Protein AF-A0A540L932-F1 (afdb_monomer_lite)

Foldseek 3Di:
DDFPCPDPPDPDDDPDDDDDDDDPDDVVVVVLVVQLVVLQVVLVVLLCVLQVNPQVVPPPPPVVDDPVVSLVNSCVVVVVPPPVLVSVLNSQSNVLSCQSNDRDSVSHDGPVVSVVSNCVSVVVVPPDPPDDDDPDDDDDDDDDDDDDDDDDDDD

InterPro domains:
  IPR001245 Serine-threonine/tyrosine-protein kinase, catalytic domain [PF07714] (19-115)
  IPR011009 Protein kinase-like domain superfamily [SSF56112] (37-130)
  IPR052059 Cysteine-rich Ser/Thr receptor-like kinase [PTHR47973] (38-132)

Sequence (155 aa):
MEPCLHQLELNKDSFAAATSTWDAGDNISVTKEELCRDVYSFGEIMLEILSRGRLTNSGASMHSQSREVVLREIYNENEAGSNISLQEEIKLVVEVAMLCTRSRPSDRPSMESALKLLSESKIQMKNNPTFEAEGEGLPPHGTTRVEPPASPPCR

Radius of gyration: 30.85 Å; chains: 1; bounding box: 48×38×107 Å

Structure (mmCIF, N/CA/C/O backbone):
data_AF-A0A540L932-F1
#
_entry.id   AF-A0A540L932-F1
#
loop_
_atom_site.group_PDB
_atom_site.id
_atom_site.type_symbol
_atom_site.label_atom_id
_atom_site.label_alt_id
_atom_site.label_comp_id
_atom_site.label_asym_id
_atom_site.label_entity_id
_atom_site.label_seq_id
_atom_site.pdbx_PDB_ins_code
_atom_site.Cartn_x
_atom_site.Cartn_y
_atom_site.Cartn_z
_atom_site.occupancy
_atom_site.B_iso_or_equiv
_atom_site.auth_seq_id
_atom_site.auth_comp_id
_atom_site.auth_asym_id
_atom_site.auth_atom_id
_atom_site.pdbx_PDB_model_num
ATOM 1 N N . MET A 1 1 ? -11.606 -6.430 -20.644 1.00 36.19 1 MET A N 1
ATOM 2 C CA . MET A 1 1 ? -10.617 -5.453 -20.146 1.00 36.19 1 MET A CA 1
ATOM 3 C C . MET A 1 1 ? -9.507 -6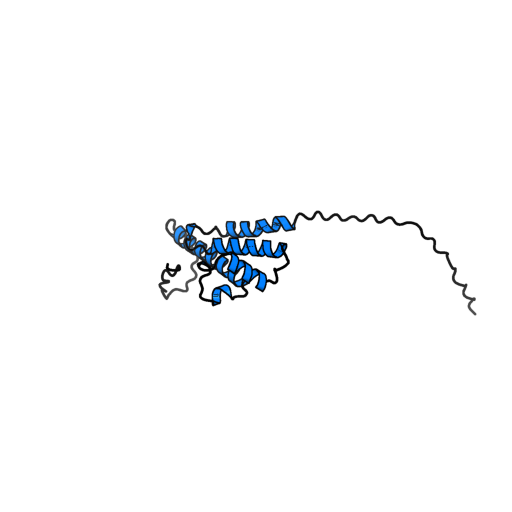.318 -19.587 1.00 36.19 1 MET A C 1
ATOM 5 O O . MET A 1 1 ? -9.673 -6.874 -18.513 1.00 36.19 1 MET A O 1
ATOM 9 N N . GLU A 1 2 ? -8.532 -6.626 -20.438 1.00 31.31 2 GLU A N 1
ATOM 10 C CA . GLU A 1 2 ? -7.542 -7.682 -20.199 1.00 31.31 2 GLU A CA 1
ATOM 11 C C . GLU A 1 2 ? -6.609 -7.272 -19.047 1.00 31.31 2 GLU A C 1
ATOM 13 O O . GLU A 1 2 ? -6.084 -6.153 -19.081 1.00 31.31 2 GLU A O 1
ATOM 18 N N . PRO A 1 3 ? -6.386 -8.126 -18.030 1.00 39.47 3 PRO A N 1
ATOM 19 C CA . PRO A 1 3 ? -5.250 -7.952 -17.132 1.00 39.47 3 PRO A CA 1
ATOM 20 C C . PRO A 1 3 ? -3.957 -8.054 -17.956 1.00 39.47 3 PRO A C 1
ATOM 22 O O . PRO A 1 3 ? -3.969 -8.609 -19.051 1.00 39.47 3 PRO A O 1
ATOM 25 N N . CYS A 1 4 ? -2.843 -7.502 -17.468 1.00 38.75 4 CYS A N 1
ATOM 26 C CA . CYS A 1 4 ? -1.537 -7.534 -18.139 1.00 38.75 4 CYS A CA 1
ATOM 27 C C . CYS A 1 4 ? -0.957 -8.963 -18.278 1.00 38.75 4 CYS A C 1
ATOM 29 O O . CYS A 1 4 ? 0.106 -9.256 -17.745 1.00 38.75 4 CYS A O 1
ATOM 31 N N . LEU A 1 5 ? -1.625 -9.851 -19.013 1.00 41.81 5 LEU A N 1
ATOM 32 C CA . LEU A 1 5 ? -1.071 -11.075 -19.569 1.00 41.81 5 LEU A CA 1
ATOM 33 C C . LEU A 1 5 ? -0.668 -10.784 -21.015 1.00 41.81 5 LEU A C 1
ATOM 35 O O . LEU A 1 5 ? -1.330 -11.197 -21.960 1.00 41.81 5 LEU A O 1
ATOM 39 N N . HIS A 1 6 ? 0.418 -10.033 -21.196 1.00 36.97 6 HIS A N 1
ATOM 40 C CA . HIS A 1 6 ? 1.178 -10.174 -22.436 1.00 36.97 6 HIS A CA 1
ATOM 41 C C . HIS A 1 6 ? 2.060 -11.414 -22.285 1.00 36.97 6 HIS A C 1
ATOM 43 O O . HIS A 1 6 ? 2.732 -11.587 -21.268 1.00 36.97 6 HIS A O 1
ATOM 49 N N . GLN A 1 7 ? 1.942 -12.312 -23.264 1.00 38.25 7 GLN A N 1
ATOM 50 C CA . GLN A 1 7 ? 2.560 -13.630 -23.321 1.00 38.25 7 GLN A CA 1
ATOM 51 C C . GLN A 1 7 ? 4.028 -13.600 -22.881 1.00 38.25 7 GLN A C 1
ATOM 53 O O . GLN A 1 7 ? 4.868 -12.967 -23.513 1.00 38.25 7 GLN A O 1
ATOM 58 N N . LEU A 1 8 ? 4.349 -14.365 -21.836 1.00 42.41 8 LEU A N 1
ATOM 59 C CA . LEU A 1 8 ? 5.684 -14.931 -21.707 1.00 42.41 8 LEU A CA 1
ATOM 60 C C . LEU A 1 8 ? 5.788 -16.028 -22.766 1.00 42.41 8 LEU A C 1
ATOM 62 O O . LEU A 1 8 ? 5.384 -17.170 -22.538 1.00 42.41 8 LEU A O 1
ATOM 66 N N . GLU A 1 9 ? 6.306 -15.686 -23.940 1.00 33.81 9 GLU A N 1
ATOM 67 C CA . GLU A 1 9 ? 6.932 -16.693 -24.785 1.00 33.81 9 GLU A CA 1
ATOM 68 C C . GLU A 1 9 ? 8.162 -17.198 -24.034 1.00 33.81 9 GLU A C 1
ATOM 70 O O . GLU A 1 9 ? 9.210 -16.561 -23.985 1.00 33.81 9 GLU A O 1
ATOM 75 N N . LEU A 1 10 ? 7.987 -18.342 -23.371 1.00 40.03 10 LEU A N 1
ATOM 76 C CA . LEU A 1 10 ? 9.076 -19.128 -22.816 1.00 40.03 10 LEU A CA 1
ATOM 77 C C . LEU A 1 10 ? 9.976 -19.568 -23.972 1.00 40.03 10 LEU A C 1
ATOM 79 O O . LEU A 1 10 ? 9.769 -20.629 -24.566 1.00 40.03 10 LEU A O 1
ATOM 83 N N . ASN A 1 11 ? 11.018 -18.793 -24.254 1.00 35.09 11 ASN A N 1
ATOM 84 C CA . ASN A 1 11 ? 12.231 -19.365 -24.804 1.00 35.09 11 ASN A CA 1
ATOM 85 C C . ASN A 1 11 ? 12.897 -20.184 -23.689 1.00 35.09 11 ASN A C 1
ATOM 87 O O . ASN A 1 11 ? 13.641 -19.703 -22.838 1.00 35.09 11 ASN A O 1
ATOM 91 N N . LYS A 1 12 ? 12.564 -21.478 -23.682 1.00 46.91 12 LYS A N 1
ATOM 92 C CA . LYS A 1 12 ? 13.445 -22.501 -23.123 1.00 46.91 12 LYS A CA 1
ATOM 93 C C . LYS A 1 12 ? 14.840 -22.289 -23.714 1.00 46.91 12 LYS A C 1
ATOM 95 O O . LYS A 1 12 ? 14.961 -22.079 -24.915 1.00 46.91 12 LYS A O 1
ATOM 100 N N . ASP A 1 13 ? 15.835 -22.399 -22.842 1.00 45.16 13 ASP A N 1
ATOM 101 C CA . ASP A 1 13 ? 17.275 -22.368 -23.112 1.00 45.16 13 ASP A CA 1
ATOM 102 C C . ASP A 1 13 ? 17.933 -20.984 -22.991 1.00 45.16 13 ASP A C 1
ATOM 104 O O . ASP A 1 13 ? 18.226 -20.311 -23.970 1.00 45.16 13 ASP A O 1
ATOM 108 N N . SER A 1 14 ? 18.266 -20.590 -21.757 1.00 37.94 14 SER A N 1
ATOM 109 C CA . SER A 1 14 ? 19.678 -20.517 -21.347 1.00 37.94 14 SER A CA 1
ATOM 110 C C . SER A 1 14 ? 19.787 -20.091 -19.881 1.00 37.94 14 SER A C 1
ATOM 112 O O . SER A 1 14 ? 19.603 -18.931 -19.521 1.00 37.94 14 SER A O 1
ATOM 114 N N . PHE A 1 15 ? 20.113 -21.049 -19.013 1.00 45.56 15 PHE A N 1
ATOM 115 C CA . PHE A 1 15 ? 20.681 -20.747 -17.705 1.00 45.56 15 PHE A CA 1
ATOM 116 C C . PHE A 1 15 ? 22.151 -20.386 -17.941 1.00 45.56 15 PHE A C 1
ATOM 118 O O . PHE A 1 15 ? 23.018 -21.256 -17.941 1.00 45.56 15 PHE A O 1
ATOM 125 N N . ALA A 1 16 ? 22.434 -19.116 -18.209 1.00 35.91 16 ALA A N 1
ATOM 126 C CA . ALA A 1 16 ? 23.801 -18.623 -18.275 1.00 35.91 16 ALA A CA 1
ATOM 127 C C . ALA A 1 16 ? 23.902 -17.337 -17.463 1.00 35.91 16 ALA A C 1
ATOM 129 O O . ALA A 1 16 ? 23.353 -16.299 -17.824 1.00 35.91 16 ALA A O 1
ATOM 130 N N . ALA A 1 17 ? 24.616 -17.437 -16.344 1.00 48.72 17 ALA A N 1
ATOM 131 C CA . ALA A 1 17 ? 25.137 -16.292 -15.625 1.00 48.72 17 ALA A CA 1
ATOM 132 C C . ALA A 1 17 ? 25.869 -15.377 -16.619 1.00 48.72 17 ALA A C 1
ATOM 134 O O . ALA A 1 17 ? 26.885 -15.771 -17.188 1.00 48.72 17 ALA A O 1
ATOM 135 N N . ALA A 1 18 ? 25.347 -14.173 -16.840 1.00 37.56 18 ALA A N 1
ATOM 136 C CA . ALA A 1 18 ? 25.978 -13.188 -17.704 1.00 37.56 18 ALA A CA 1
ATOM 137 C C . ALA A 1 18 ? 26.534 -12.045 -16.852 1.00 37.56 18 ALA A C 1
ATOM 139 O O . ALA A 1 18 ? 25.830 -11.126 -16.439 1.00 37.56 18 ALA A O 1
ATOM 140 N N . THR A 1 19 ? 27.834 -12.128 -16.585 1.00 42.84 19 THR A N 1
ATOM 141 C CA . THR A 1 19 ? 28.685 -10.984 -16.257 1.00 42.84 19 THR A CA 1
ATOM 142 C C . THR A 1 19 ? 29.027 -10.200 -17.531 1.00 42.84 19 THR A C 1
ATOM 144 O O . THR A 1 19 ? 29.409 -10.821 -18.519 1.00 42.84 19 THR A O 1
ATOM 147 N N . SER A 1 20 ? 29.005 -8.858 -17.442 1.00 52.50 20 SER A N 1
ATOM 148 C CA . SER A 1 20 ? 29.505 -7.829 -18.392 1.00 52.50 20 SER A CA 1
ATOM 149 C C . SER A 1 20 ? 28.873 -7.821 -19.795 1.00 52.50 20 SER A C 1
ATOM 151 O O . SER A 1 20 ? 28.829 -8.832 -20.476 1.00 52.50 20 SER A O 1
ATOM 153 N N . THR A 1 21 ? 28.419 -6.694 -20.347 1.00 43.09 21 THR A N 1
ATOM 154 C CA . THR A 1 21 ? 29.256 -5.640 -20.958 1.00 43.09 21 THR A CA 1
ATOM 155 C C . THR A 1 21 ? 28.312 -4.520 -21.429 1.00 43.09 21 THR A C 1
ATOM 157 O O . THR A 1 21 ? 27.148 -4.775 -21.720 1.00 43.09 21 THR A O 1
ATOM 160 N N . TRP A 1 22 ? 28.780 -3.275 -21.450 1.00 62.78 22 TRP A N 1
ATOM 161 C CA . TRP A 1 22 ? 27.970 -2.096 -21.747 1.00 62.78 22 TRP A CA 1
ATOM 162 C C . TRP A 1 22 ? 27.631 -2.056 -23.239 1.00 62.78 22 TRP A C 1
ATOM 164 O O . TRP A 1 22 ? 28.543 -1.943 -24.052 1.00 62.78 22 TRP A O 1
ATOM 174 N N . ASP A 1 23 ? 26.341 -2.088 -23.576 1.00 44.94 23 ASP A N 1
ATOM 175 C CA . ASP A 1 23 ? 25.846 -1.654 -24.881 1.00 44.94 23 ASP A CA 1
ATOM 176 C C . ASP A 1 23 ? 24.748 -0.606 -24.661 1.00 44.94 23 ASP A C 1
ATOM 178 O O . ASP A 1 23 ? 23.778 -0.813 -23.919 1.00 44.94 23 ASP A O 1
ATOM 182 N N . ALA A 1 24 ? 24.985 0.582 -25.210 1.00 54.53 24 ALA A N 1
ATOM 183 C CA . ALA A 1 24 ? 24.197 1.782 -24.987 1.00 54.53 24 ALA A CA 1
ATOM 184 C C . ALA A 1 24 ? 23.105 1.883 -26.057 1.00 54.53 24 ALA A C 1
ATOM 186 O O . ALA A 1 24 ? 23.392 2.195 -27.207 1.00 54.53 24 ALA A O 1
ATOM 187 N N . GLY A 1 25 ? 21.849 1.658 -25.669 1.00 55.06 25 GLY A N 1
ATOM 188 C CA . GLY A 1 25 ? 20.704 1.960 -26.533 1.00 55.06 25 GLY A CA 1
ATOM 189 C C . GLY A 1 25 ? 19.391 1.356 -26.059 1.00 55.06 25 GLY A C 1
ATOM 190 O O . GLY A 1 25 ? 18.460 2.094 -25.750 1.00 55.06 25 GLY A O 1
ATOM 191 N N . ASP A 1 26 ? 19.339 0.032 -25.901 1.00 54.66 26 ASP A N 1
ATOM 192 C CA . ASP A 1 26 ? 18.046 -0.675 -25.863 1.00 54.66 26 ASP A CA 1
ATOM 193 C C . ASP A 1 26 ? 17.675 -1.266 -24.490 1.00 54.66 26 ASP A C 1
ATOM 195 O O . ASP A 1 26 ? 16.513 -1.573 -24.214 1.00 54.66 26 ASP A O 1
ATOM 199 N N . ASN A 1 27 ? 18.632 -1.311 -23.560 1.00 56.06 27 ASN A N 1
ATOM 200 C CA . ASN A 1 27 ? 18.477 -1.974 -22.258 1.00 56.06 27 ASN A CA 1
ATOM 201 C C . ASN A 1 27 ? 17.695 -1.149 -21.215 1.00 56.06 27 ASN A C 1
ATOM 203 O O . ASN A 1 27 ? 17.279 -1.673 -20.181 1.00 56.06 27 ASN A O 1
ATOM 207 N N . ILE A 1 28 ? 17.470 0.146 -21.467 1.00 60.56 28 ILE A N 1
ATOM 208 C CA . ILE A 1 28 ? 16.738 1.031 -20.540 1.00 60.56 28 ILE A CA 1
ATOM 209 C C . ILE A 1 28 ? 15.232 0.721 -20.569 1.00 60.56 28 ILE A C 1
ATOM 211 O O . ILE A 1 28 ? 14.545 0.874 -19.562 1.00 60.56 28 ILE A O 1
ATOM 215 N N . SER A 1 29 ? 14.706 0.273 -21.714 1.00 66.19 29 SER A N 1
ATOM 216 C CA . SER A 1 29 ? 13.279 -0.038 -21.863 1.00 66.19 29 SER A CA 1
ATOM 217 C C . SER A 1 29 ? 12.894 -1.333 -21.141 1.00 66.19 29 SER A C 1
ATOM 219 O O . SER A 1 29 ? 11.942 -1.332 -20.360 1.00 66.19 29 SER A O 1
ATOM 221 N N . VAL A 1 30 ? 13.696 -2.388 -21.324 1.00 69.38 30 VAL A N 1
ATOM 222 C CA . VAL A 1 30 ? 13.508 -3.711 -20.710 1.00 69.38 30 VAL A CA 1
ATOM 223 C C . VAL A 1 30 ? 13.605 -3.620 -19.186 1.00 69.38 30 VAL A C 1
ATOM 225 O O . VAL A 1 30 ? 12.708 -4.067 -18.476 1.00 69.38 30 VAL A O 1
ATOM 228 N N . THR A 1 31 ? 14.631 -2.935 -18.674 1.00 81.50 31 THR A N 1
ATOM 229 C CA . THR A 1 31 ? 14.802 -2.730 -17.224 1.00 81.50 31 THR A CA 1
ATOM 230 C C . THR A 1 31 ? 13.675 -1.892 -16.618 1.00 81.50 31 THR A C 1
ATOM 232 O O . THR A 1 31 ? 13.211 -2.173 -15.516 1.00 81.50 31 THR A O 1
ATOM 235 N N . LYS A 1 32 ? 13.163 -0.886 -17.337 1.00 82.81 32 LYS A N 1
ATOM 236 C CA . LYS A 1 32 ? 12.024 -0.080 -16.873 1.00 82.81 32 LYS A CA 1
ATOM 237 C C . LYS A 1 32 ? 10.729 -0.891 -16.786 1.00 82.81 32 LYS A C 1
ATOM 239 O O . LYS A 1 32 ? 9.925 -0.650 -15.883 1.00 82.81 32 LYS A O 1
ATOM 244 N N . GLU A 1 33 ? 10.511 -1.825 -17.706 1.00 87.06 33 GLU A N 1
ATOM 245 C CA . GLU A 1 33 ? 9.349 -2.713 -17.676 1.00 87.06 33 GLU A CA 1
ATOM 246 C C . GLU A 1 33 ? 9.414 -3.695 -16.499 1.00 87.06 33 GLU A C 1
ATOM 248 O O . GLU A 1 33 ? 8.418 -3.873 -15.797 1.00 87.06 33 GLU A O 1
ATOM 253 N N . GLU A 1 34 ? 10.586 -4.274 -16.229 1.00 89.50 34 GLU A N 1
ATOM 254 C CA . GLU A 1 34 ? 10.823 -5.118 -15.049 1.00 89.50 34 GLU A CA 1
ATOM 255 C C . GLU A 1 34 ? 10.571 -4.357 -13.747 1.00 89.50 34 GLU A C 1
ATOM 257 O O . GLU A 1 34 ? 9.733 -4.781 -12.955 1.00 89.50 34 GLU A O 1
ATOM 262 N N . LEU A 1 35 ? 11.156 -3.166 -13.582 1.00 91.00 35 LEU A N 1
ATOM 263 C CA . LEU A 1 35 ? 10.926 -2.330 -12.397 1.00 91.00 35 LEU A CA 1
ATOM 264 C C . LEU A 1 35 ? 9.441 -1.989 -12.200 1.00 91.00 35 LEU A C 1
ATOM 266 O O . LEU A 1 35 ? 8.946 -1.912 -11.077 1.00 91.00 35 LEU A O 1
ATOM 270 N N . CYS A 1 36 ? 8.703 -1.782 -13.291 1.00 92.75 36 CYS A N 1
ATOM 271 C CA . CYS A 1 36 ? 7.275 -1.507 -13.218 1.00 92.75 36 CYS A CA 1
ATOM 272 C C . CYS A 1 36 ? 6.452 -2.744 -12.820 1.00 92.75 36 CYS A C 1
ATOM 274 O O . CYS A 1 36 ? 5.433 -2.612 -12.129 1.00 92.75 36 CYS A O 1
ATOM 276 N N . ARG A 1 37 ? 6.877 -3.940 -13.248 1.00 93.19 37 ARG A N 1
ATOM 277 C CA . ARG A 1 37 ? 6.308 -5.215 -12.792 1.00 93.19 37 ARG A CA 1
ATOM 278 C C . ARG A 1 37 ? 6.623 -5.462 -11.319 1.00 93.19 37 ARG A C 1
ATOM 280 O O . ARG A 1 37 ? 5.717 -5.855 -10.592 1.00 93.19 37 ARG A O 1
ATOM 287 N N . ASP A 1 38 ? 7.827 -5.141 -10.860 1.00 95.38 38 ASP A N 1
ATOM 288 C CA . ASP A 1 38 ? 8.203 -5.259 -9.447 1.00 95.38 38 ASP A CA 1
ATOM 289 C C . ASP A 1 38 ? 7.336 -4.374 -8.549 1.00 95.38 38 ASP A C 1
ATOM 291 O O . ASP A 1 38 ? 6.866 -4.824 -7.506 1.00 95.38 38 ASP A O 1
ATOM 295 N N . VAL A 1 39 ? 7.044 -3.138 -8.974 1.00 96.94 39 VAL A N 1
ATOM 296 C CA . VAL A 1 39 ? 6.113 -2.252 -8.251 1.00 96.94 39 VAL A CA 1
ATOM 297 C C . VAL A 1 3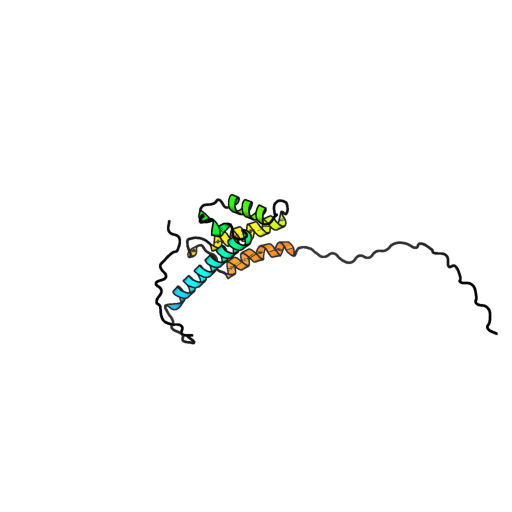9 ? 4.709 -2.855 -8.183 1.00 96.94 39 VAL A C 1
ATOM 299 O O . VAL A 1 39 ? 4.081 -2.820 -7.127 1.00 96.94 39 VAL A O 1
ATOM 302 N N . TYR A 1 40 ? 4.212 -3.435 -9.277 1.00 95.25 40 TYR A N 1
ATOM 303 C CA . TYR A 1 40 ? 2.903 -4.092 -9.275 1.00 95.25 40 TYR A CA 1
ATOM 304 C C . TYR A 1 40 ? 2.867 -5.269 -8.296 1.00 95.25 40 TYR A C 1
ATOM 306 O O . TYR A 1 40 ? 1.998 -5.320 -7.427 1.00 95.25 40 TYR A O 1
ATOM 314 N N . SER A 1 41 ? 3.850 -6.167 -8.393 1.00 95.12 41 SER A N 1
ATOM 315 C CA . SER A 1 41 ? 3.978 -7.333 -7.516 1.00 95.12 41 SER A CA 1
ATOM 316 C C . SER A 1 41 ? 4.112 -6.927 -6.050 1.00 95.12 41 SER A C 1
ATOM 318 O O . SER A 1 41 ? 3.516 -7.550 -5.178 1.00 95.12 41 SER A O 1
ATOM 320 N N . PHE A 1 42 ? 4.837 -5.845 -5.766 1.00 96.81 42 PHE A N 1
ATOM 321 C CA . PHE A 1 42 ? 4.919 -5.275 -4.426 1.00 96.81 42 PHE A CA 1
ATOM 322 C C . PHE A 1 42 ? 3.538 -4.869 -3.890 1.00 96.81 42 PHE A C 1
ATOM 324 O O . PHE A 1 42 ? 3.183 -5.240 -2.773 1.00 96.81 42 PHE A O 1
ATOM 331 N N . GLY A 1 43 ? 2.731 -4.173 -4.696 1.00 95.00 43 GLY A N 1
ATOM 332 C CA . GLY A 1 43 ? 1.370 -3.789 -4.319 1.00 95.00 43 GLY A CA 1
ATOM 333 C C . GLY A 1 43 ? 0.440 -4.983 -4.072 1.00 95.00 43 GLY A C 1
ATOM 334 O O . GLY A 1 43 ? -0.300 -4.981 -3.089 1.00 95.00 43 GLY A O 1
ATOM 335 N N . GLU A 1 44 ? 0.508 -6.020 -4.910 1.00 91.19 44 GLU A N 1
ATOM 336 C CA . GLU A 1 44 ? -0.254 -7.266 -4.714 1.00 91.19 44 GLU A CA 1
ATOM 337 C C . GLU A 1 44 ? 0.120 -7.939 -3.387 1.00 91.19 44 GLU A C 1
ATOM 339 O O . GLU A 1 44 ? -0.757 -8.305 -2.609 1.00 91.19 44 GLU A O 1
ATOM 344 N N . ILE A 1 45 ? 1.420 -8.036 -3.083 1.00 93.38 45 ILE A N 1
ATOM 345 C CA . ILE A 1 45 ? 1.906 -8.631 -1.832 1.00 93.38 45 ILE A CA 1
ATOM 346 C C . ILE A 1 45 ? 1.460 -7.819 -0.609 1.00 93.38 45 ILE A C 1
ATOM 348 O O . ILE A 1 45 ? 1.108 -8.401 0.415 1.00 93.38 45 ILE A O 1
ATOM 352 N N . MET A 1 46 ? 1.412 -6.486 -0.690 1.00 94.00 46 MET A N 1
ATOM 353 C CA . MET A 1 46 ? 0.868 -5.666 0.400 1.00 94.00 46 MET A CA 1
ATOM 354 C C . MET A 1 46 ? -0.606 -5.990 0.676 1.00 94.00 46 MET A C 1
ATOM 356 O O . MET A 1 46 ? -0.991 -6.147 1.835 1.00 94.00 46 MET A O 1
ATOM 360 N N . LEU A 1 47 ? -1.427 -6.105 -0.373 1.00 91.19 47 LEU A N 1
ATOM 361 C CA . LEU A 1 47 ? -2.845 -6.460 -0.240 1.00 91.19 47 LEU A CA 1
ATOM 362 C C . LEU A 1 47 ? -3.010 -7.889 0.285 1.00 91.19 47 LEU A C 1
ATOM 364 O O . LEU A 1 47 ? -3.824 -8.120 1.176 1.00 91.19 47 LEU A O 1
ATOM 368 N N . GLU A 1 48 ? -2.198 -8.825 -0.201 1.00 89.81 48 GLU A N 1
ATOM 369 C CA . GLU A 1 48 ? -2.155 -10.209 0.269 1.00 89.81 48 GLU A CA 1
ATOM 370 C C . GLU A 1 48 ? -1.909 -10.275 1.782 1.00 89.81 48 GLU A C 1
ATOM 372 O O . GLU A 1 48 ? -2.706 -10.870 2.512 1.00 89.81 48 GLU A O 1
ATOM 377 N N . ILE A 1 49 ? -0.869 -9.586 2.266 1.00 92.44 49 ILE A N 1
ATOM 378 C CA . ILE A 1 49 ? -0.505 -9.531 3.689 1.00 92.44 49 ILE A CA 1
ATOM 379 C C . ILE A 1 49 ? -1.647 -8.942 4.522 1.00 92.44 49 ILE A C 1
ATOM 381 O O . ILE A 1 49 ? -2.055 -9.541 5.517 1.00 92.44 49 ILE A O 1
ATOM 385 N N . LEU A 1 50 ? -2.193 -7.796 4.107 1.00 91.88 50 LEU A N 1
ATOM 386 C CA . LEU A 1 50 ? -3.283 -7.130 4.825 1.00 91.88 50 LEU A CA 1
ATOM 387 C C . LEU A 1 50 ? -4.567 -7.969 4.870 1.00 91.88 50 LEU A C 1
ATOM 389 O O . LEU A 1 50 ? -5.335 -7.875 5.826 1.00 91.88 50 LEU A O 1
ATOM 393 N N . SER A 1 51 ? -4.787 -8.787 3.843 1.00 87.25 51 SER A N 1
ATOM 394 C CA . SER A 1 51 ? -5.968 -9.635 3.685 1.00 87.25 51 SER A CA 1
ATOM 395 C C . SER A 1 51 ? -5.867 -11.019 4.310 1.00 87.25 51 SER A C 1
ATOM 397 O O . SER A 1 51 ? -6.832 -11.780 4.233 1.00 87.25 51 SER A O 1
ATOM 399 N N . ARG A 1 52 ? -4.692 -11.391 4.839 1.00 85.38 52 ARG A N 1
ATOM 400 C CA . ARG A 1 52 ? -4.373 -12.774 5.239 1.00 85.38 52 ARG A CA 1
ATOM 401 C C . ARG A 1 52 ? -4.626 -13.796 4.116 1.00 85.38 52 ARG A C 1
ATOM 403 O O . ARG A 1 52 ? -5.068 -14.914 4.368 1.00 85.38 52 ARG A O 1
ATOM 410 N N . GLY A 1 53 ? -4.378 -13.391 2.875 1.00 72.25 53 GLY A N 1
ATOM 411 C CA . GLY A 1 53 ? -4.515 -14.212 1.672 1.00 72.25 53 GLY A CA 1
ATOM 412 C C . GLY A 1 53 ? -5.915 -14.409 1.103 1.00 72.25 53 GLY A C 1
ATOM 413 O O . GLY A 1 53 ? -6.120 -15.201 0.182 1.00 72.25 53 GLY A O 1
ATOM 414 N N . ARG A 1 54 ? -6.912 -13.680 1.609 1.00 69.56 54 ARG A N 1
ATOM 415 C CA . ARG A 1 54 ? -8.290 -13.772 1.100 1.00 69.56 54 ARG A CA 1
ATOM 416 C C . ARG A 1 54 ? -8.500 -12.973 -0.184 1.00 69.56 54 ARG A C 1
ATOM 418 O O . ARG A 1 54 ? -9.339 -13.346 -1.007 1.00 69.56 54 ARG A O 1
ATOM 425 N N . LEU A 1 55 ? -7.737 -11.895 -0.365 1.00 63.94 55 LEU A N 1
ATOM 426 C CA . LEU A 1 55 ? -7.967 -10.937 -1.445 1.00 63.94 55 LEU A CA 1
ATOM 427 C C . LEU A 1 55 ? -7.446 -11.434 -2.804 1.00 63.94 55 LEU A C 1
ATOM 429 O O . LEU A 1 55 ? -8.080 -11.152 -3.817 1.00 63.94 55 LEU A O 1
ATOM 433 N N . THR A 1 56 ? -6.406 -12.271 -2.841 1.00 57.66 56 THR A N 1
ATOM 434 C CA . THR A 1 56 ? -5.916 -12.904 -4.085 1.00 57.66 56 THR A CA 1
ATOM 435 C C . THR A 1 56 ? -6.645 -14.209 -4.429 1.00 57.66 56 THR A C 1
ATOM 437 O O . THR A 1 56 ? -6.820 -14.537 -5.603 1.00 57.66 56 THR A O 1
ATOM 440 N N . ASN A 1 57 ? -7.140 -14.943 -3.425 1.00 53.91 57 ASN A N 1
ATOM 441 C CA . ASN A 1 57 ? -7.759 -16.260 -3.614 1.00 53.91 57 ASN A CA 1
ATOM 442 C C . ASN A 1 57 ? -9.209 -16.199 -4.138 1.00 53.91 57 ASN A C 1
ATOM 444 O O . ASN A 1 57 ? -9.771 -17.211 -4.556 1.00 53.91 57 ASN A O 1
ATOM 448 N N . SER A 1 58 ? -9.848 -15.028 -4.106 1.00 52.03 58 SER A N 1
ATOM 449 C CA . SER A 1 58 ? -11.262 -14.888 -4.475 1.00 52.03 58 SER A CA 1
ATOM 450 C C . SER A 1 58 ? -11.522 -14.894 -5.988 1.00 52.03 58 SER A C 1
ATOM 452 O O . SER A 1 58 ? -12.680 -14.959 -6.400 1.00 52.03 58 SER A O 1
ATOM 454 N N . GLY A 1 59 ? -10.487 -14.796 -6.835 1.00 49.62 59 GLY A N 1
ATOM 455 C CA . GLY A 1 59 ? -10.634 -14.634 -8.291 1.00 49.62 59 GLY A CA 1
ATOM 456 C C . GLY A 1 59 ? -11.353 -13.339 -8.711 1.00 49.62 59 GLY A C 1
ATOM 457 O O . GLY A 1 59 ? -11.416 -13.015 -9.898 1.00 49.62 59 GLY A O 1
ATOM 458 N N . ALA A 1 60 ? -11.874 -12.575 -7.749 1.00 50.28 60 ALA A N 1
ATOM 459 C CA . ALA A 1 60 ? -12.424 -11.254 -7.935 1.00 50.28 60 ALA A CA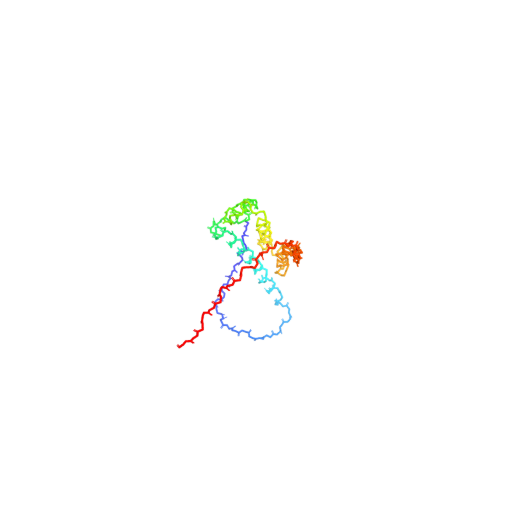 1
ATOM 460 C C . ALA A 1 60 ? -11.249 -10.284 -7.968 1.00 50.28 60 ALA A C 1
ATOM 462 O O . ALA A 1 60 ? -10.577 -10.057 -6.966 1.00 50.28 60 ALA A O 1
ATOM 463 N N . SER A 1 61 ? -10.979 -9.722 -9.145 1.00 53.72 61 SER A N 1
ATOM 464 C CA . SER A 1 61 ? -9.991 -8.659 -9.268 1.00 53.72 61 SER A CA 1
ATOM 465 C C . SER A 1 61 ? -10.328 -7.561 -8.261 1.00 53.72 61 SER A C 1
ATOM 467 O O . SER A 1 61 ? -11.447 -7.033 -8.273 1.00 53.72 61 SER A O 1
ATOM 469 N N . MET A 1 62 ? -9.355 -7.201 -7.422 1.00 54.06 62 MET A N 1
ATOM 470 C CA . MET A 1 62 ? -9.425 -6.075 -6.488 1.00 54.06 62 MET A CA 1
ATOM 471 C C . MET A 1 62 ? -9.931 -4.788 -7.147 1.00 54.06 62 MET A C 1
ATOM 473 O O . MET A 1 62 ? -10.560 -3.957 -6.500 1.00 54.06 62 MET A O 1
ATOM 477 N N . HIS A 1 63 ? -9.725 -4.651 -8.459 1.00 54.81 63 HIS A N 1
ATOM 478 C CA . HIS A 1 63 ? -10.228 -3.537 -9.252 1.00 54.81 63 HIS A CA 1
ATOM 479 C C . HIS A 1 63 ? -11.758 -3.452 -9.350 1.00 54.81 63 HIS A C 1
ATOM 481 O O . HIS A 1 63 ? -12.272 -2.400 -9.720 1.00 54.81 63 HIS A O 1
ATOM 487 N N . SER A 1 64 ? -12.490 -4.528 -9.054 1.00 62.44 64 SER A N 1
ATOM 488 C CA . SER A 1 64 ? -13.956 -4.562 -9.135 1.00 62.44 64 SER A CA 1
ATOM 489 C C . SER A 1 64 ? -14.655 -4.197 -7.823 1.00 62.44 64 SER A C 1
ATOM 491 O O . SER A 1 64 ? -15.813 -3.780 -7.844 1.00 62.44 64 SER A O 1
ATOM 493 N N . GLN A 1 65 ? -13.966 -4.330 -6.686 1.00 70.69 65 GLN A N 1
ATOM 494 C CA . GLN A 1 65 ? -14.515 -3.988 -5.379 1.00 70.69 65 GLN A CA 1
ATOM 495 C C . GLN A 1 65 ? -14.257 -2.515 -5.062 1.00 70.69 65 GLN A C 1
ATOM 497 O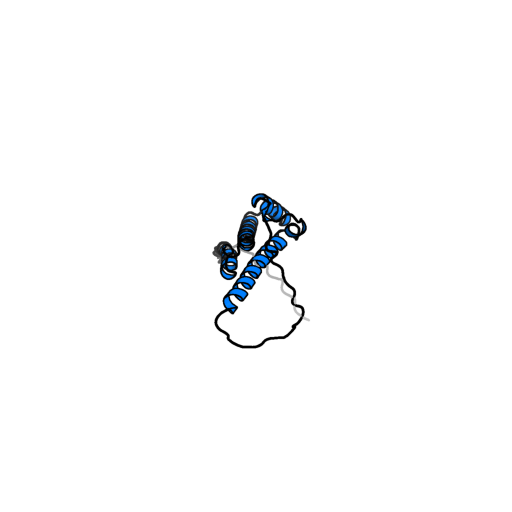 O . GLN A 1 65 ? -13.207 -1.958 -5.381 1.00 70.69 65 GLN A O 1
ATOM 502 N N . SER A 1 66 ? -15.221 -1.858 -4.413 1.00 81.69 66 SER A N 1
ATOM 503 C CA . SER A 1 66 ? -14.996 -0.488 -3.965 1.00 81.69 66 SER A CA 1
ATOM 504 C C . SER A 1 66 ? -13.950 -0.482 -2.852 1.00 81.69 66 SER A C 1
ATOM 506 O O . SER A 1 66 ? -13.970 -1.322 -1.954 1.00 81.69 66 SER A O 1
ATOM 508 N N . ARG A 1 67 ? -13.063 0.515 -2.879 1.00 84.56 67 ARG A N 1
ATOM 509 C CA . ARG A 1 67 ? -12.040 0.757 -1.850 1.00 84.56 67 ARG A CA 1
ATOM 510 C C . ARG A 1 67 ? -12.570 0.609 -0.418 1.00 84.56 67 ARG A C 1
ATOM 512 O O . ARG A 1 67 ? -11.873 0.113 0.457 1.00 84.56 67 ARG A O 1
ATOM 519 N N . GLU A 1 68 ? -13.791 1.074 -0.175 1.00 86.12 68 GLU A N 1
ATOM 520 C CA . GLU A 1 68 ? -14.419 1.033 1.144 1.00 86.12 68 GLU A CA 1
ATOM 521 C C . GLU A 1 68 ? -14.734 -0.396 1.608 1.00 86.12 68 GLU A C 1
ATOM 523 O O . GLU A 1 68 ? -14.555 -0.710 2.783 1.00 86.12 68 GLU A O 1
ATOM 528 N N . VAL A 1 69 ? -15.158 -1.271 0.692 1.00 86.50 69 VAL A N 1
ATOM 529 C CA . VAL A 1 69 ? -15.405 -2.688 0.993 1.00 86.50 69 VAL A CA 1
ATOM 530 C C . VAL A 1 69 ? -14.097 -3.379 1.366 1.00 86.50 69 VAL A C 1
ATOM 532 O O . VAL A 1 69 ? -14.041 -4.046 2.396 1.00 86.50 69 VAL A O 1
ATOM 535 N N . VAL A 1 70 ? -13.038 -3.133 0.591 1.00 86.94 70 VAL A N 1
ATOM 536 C CA . VAL A 1 70 ? -11.696 -3.683 0.839 1.00 86.94 70 VAL A CA 1
ATOM 537 C C . VAL A 1 70 ? -11.173 -3.260 2.211 1.00 86.94 70 VAL A C 1
ATOM 539 O O . VAL A 1 70 ? -10.748 -4.095 3.004 1.00 86.94 70 VAL A O 1
ATOM 542 N N . LEU A 1 71 ? -11.263 -1.966 2.532 1.00 90.88 71 LEU A N 1
ATOM 543 C CA . LEU A 1 71 ? -10.839 -1.447 3.833 1.00 90.88 71 LEU A CA 1
ATOM 544 C C . LEU A 1 71 ? -11.631 -2.055 4.985 1.00 90.88 71 LEU A C 1
ATOM 546 O O . LEU A 1 71 ? -11.046 -2.396 6.005 1.00 90.88 71 LEU A O 1
ATOM 550 N N . ARG A 1 72 ? -12.948 -2.206 4.831 1.00 90.50 72 ARG A N 1
ATOM 551 C CA . ARG A 1 72 ? -13.800 -2.797 5.866 1.00 90.50 72 ARG A CA 1
ATOM 552 C C . ARG A 1 72 ? -13.407 -4.243 6.161 1.00 90.50 72 ARG A C 1
ATOM 554 O O . ARG A 1 72 ? -13.339 -4.616 7.328 1.00 90.50 72 ARG A O 1
ATOM 561 N N . GLU A 1 73 ? -13.153 -5.041 5.127 1.00 89.19 73 GLU A N 1
ATOM 562 C CA . GLU A 1 73 ? -12.702 -6.426 5.287 1.00 89.19 73 GLU A CA 1
ATOM 563 C C . GLU A 1 73 ? -11.336 -6.479 5.977 1.00 89.19 73 GLU A C 1
ATOM 565 O O . GLU A 1 73 ? -11.194 -7.148 6.997 1.00 89.19 73 GLU A O 1
ATOM 570 N N . ILE A 1 74 ? -10.373 -5.681 5.509 1.00 91.81 74 ILE A N 1
ATOM 571 C CA . ILE A 1 74 ? -9.033 -5.614 6.103 1.00 91.81 74 ILE A CA 1
ATOM 572 C C . ILE A 1 74 ? -9.089 -5.141 7.563 1.00 91.81 74 ILE A C 1
ATOM 574 O O . ILE A 1 74 ? -8.395 -5.699 8.411 1.00 91.81 74 ILE A O 1
ATOM 578 N N . TYR A 1 75 ? -9.917 -4.150 7.902 1.00 93.12 75 TYR A N 1
ATOM 579 C CA . TYR A 1 75 ? -10.070 -3.705 9.290 1.00 93.12 75 TYR A CA 1
ATOM 580 C C . TYR A 1 75 ? -10.624 -4.801 10.195 1.00 93.12 75 TYR A C 1
ATOM 582 O O . TYR A 1 75 ? -10.161 -4.936 11.326 1.00 93.12 75 TYR A O 1
ATOM 590 N N . ASN A 1 76 ? -11.587 -5.585 9.712 1.00 89.88 76 ASN A N 1
ATOM 591 C CA . ASN A 1 76 ? -12.132 -6.701 10.476 1.00 89.88 76 ASN A CA 1
ATOM 592 C C . ASN A 1 76 ? -11.082 -7.799 10.675 1.00 89.88 76 ASN A C 1
ATOM 594 O O . ASN A 1 76 ? -10.912 -8.279 11.792 1.00 89.88 76 ASN A O 1
ATOM 598 N N . GLU A 1 77 ? -10.343 -8.152 9.620 1.00 89.88 77 GLU A N 1
ATOM 599 C CA . GLU A 1 77 ? -9.288 -9.170 9.681 1.00 89.88 77 GLU A CA 1
ATOM 600 C C . GLU A 1 77 ? -8.150 -8.773 10.627 1.00 89.88 77 GLU A C 1
ATOM 602 O O . GLU A 1 77 ? -7.614 -9.615 11.341 1.00 89.88 77 GLU A O 1
ATOM 607 N N . ASN A 1 78 ? -7.797 -7.489 10.681 1.00 89.44 78 ASN A N 1
ATOM 608 C CA . ASN A 1 78 ? -6.720 -6.981 11.534 1.00 89.44 78 ASN A CA 1
ATOM 609 C C . ASN A 1 78 ? -7.206 -6.498 12.912 1.00 89.44 78 ASN A C 1
ATOM 611 O O . ASN A 1 78 ? -6.449 -5.837 13.618 1.00 89.44 78 ASN A O 1
ATOM 615 N N . GLU A 1 79 ? -8.459 -6.789 13.287 1.00 90.62 79 GLU A N 1
ATOM 616 C CA . GLU A 1 79 ? -9.069 -6.376 14.565 1.00 90.62 79 GLU A CA 1
ATOM 617 C C . GLU A 1 79 ? -8.959 -4.856 14.823 1.00 90.62 79 GLU A C 1
ATOM 619 O O . GLU A 1 79 ? -8.923 -4.370 15.954 1.00 90.62 79 GLU A O 1
ATOM 624 N N . ALA A 1 80 ? -8.950 -4.074 13.742 1.00 89.44 80 ALA A N 1
ATOM 625 C CA . ALA A 1 80 ? -8.730 -2.633 13.747 1.00 89.44 80 ALA A CA 1
ATOM 626 C C . ALA A 1 80 ? -9.967 -1.825 14.156 1.00 89.44 80 ALA A C 1
ATOM 628 O O . ALA A 1 80 ? -9.887 -0.603 14.253 1.00 89.44 80 ALA A O 1
ATOM 629 N N . GLY A 1 81 ? -11.122 -2.467 14.367 1.00 82.88 81 GLY A N 1
ATOM 630 C CA . GLY A 1 81 ? -12.439 -1.818 14.443 1.00 82.88 81 GLY A CA 1
ATOM 631 C C . GLY A 1 81 ? -12.534 -0.618 15.395 1.00 82.88 81 GLY A C 1
ATOM 632 O O . GLY A 1 81 ? -13.223 0.348 15.076 1.00 82.88 81 GLY A O 1
ATOM 633 N N . SER A 1 82 ? -11.788 -0.634 16.503 1.00 88.50 82 SER A N 1
ATOM 634 C CA . SER A 1 82 ? -11.755 0.462 17.487 1.00 88.50 82 SER A CA 1
ATOM 635 C C . SER A 1 82 ? -10.417 1.209 17.556 1.00 88.50 82 SER A C 1
ATOM 637 O O . SER A 1 82 ? -10.319 2.214 18.258 1.00 88.50 82 SER A O 1
ATOM 639 N N . ASN A 1 83 ? -9.374 0.740 16.864 1.00 91.94 83 ASN A N 1
ATOM 640 C CA . ASN A 1 83 ? -8.038 1.333 16.923 1.00 91.94 83 ASN A CA 1
ATOM 641 C C . ASN A 1 83 ? -7.828 2.294 15.746 1.00 91.94 83 ASN A C 1
ATOM 643 O O . ASN A 1 83 ? -7.420 1.887 14.662 1.00 91.94 83 ASN A O 1
ATOM 647 N N . ILE A 1 84 ? -8.098 3.580 15.980 1.00 90.62 84 ILE A N 1
ATOM 648 C CA . ILE A 1 84 ? -8.027 4.635 14.955 1.00 90.62 84 ILE A CA 1
ATOM 649 C C . ILE A 1 84 ? -6.615 4.753 14.367 1.00 90.62 84 ILE A C 1
ATOM 651 O O . ILE A 1 84 ? -6.473 4.814 13.151 1.00 90.62 84 ILE A O 1
ATOM 655 N N . SER A 1 85 ? -5.577 4.703 15.209 1.00 90.19 85 SER A N 1
ATOM 656 C CA . SER A 1 85 ? -4.177 4.766 14.763 1.00 90.19 85 SER A CA 1
ATOM 657 C C . SER A 1 85 ? -3.852 3.631 13.790 1.00 90.19 85 SER A C 1
ATOM 659 O O . SER A 1 85 ? -3.272 3.852 12.732 1.00 90.19 85 SER A O 1
ATOM 661 N N . LEU A 1 86 ? -4.267 2.409 14.124 1.00 91.00 86 LEU A N 1
ATOM 662 C CA . LEU A 1 86 ? -4.039 1.239 13.280 1.00 91.00 86 LEU A CA 1
ATOM 663 C C . LEU A 1 86 ? -4.896 1.283 12.003 1.00 91.00 86 LEU A C 1
ATOM 665 O O .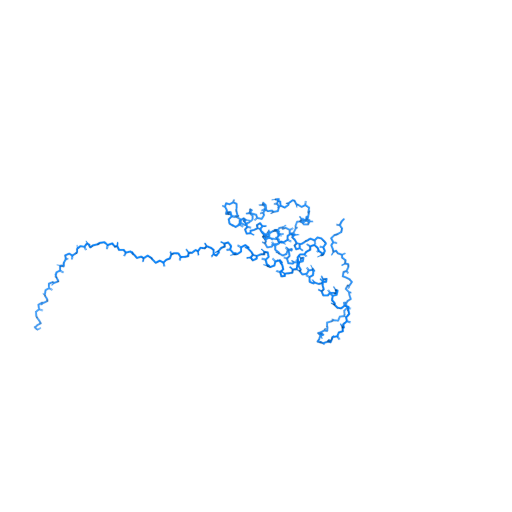 LEU A 1 86 ? -4.435 0.870 10.942 1.00 91.00 86 LEU A O 1
ATOM 669 N N . GLN A 1 87 ? -6.114 1.836 12.063 1.00 92.06 87 GLN A N 1
ATOM 670 C CA . GLN A 1 87 ? -6.921 2.081 10.863 1.00 92.06 87 GLN A CA 1
ATOM 671 C C . GLN A 1 87 ? -6.248 3.074 9.915 1.00 92.06 87 GLN A C 1
ATOM 673 O O . GLN A 1 87 ? -6.263 2.849 8.709 1.00 92.06 87 GLN A O 1
ATOM 678 N N . GLU A 1 88 ? -5.654 4.151 10.427 1.00 92.38 88 GLU A N 1
ATOM 679 C CA . GLU A 1 88 ? -4.933 5.136 9.615 1.00 92.38 88 GLU A CA 1
ATOM 680 C C . GLU A 1 88 ? -3.705 4.522 8.934 1.00 92.38 88 GLU A C 1
ATOM 682 O O . GLU A 1 88 ? -3.506 4.731 7.733 1.00 92.38 88 GLU A O 1
ATOM 687 N N . GLU A 1 89 ? -2.935 3.703 9.657 1.00 93.31 89 GLU A N 1
ATOM 688 C CA . GLU A 1 89 ? -1.807 2.958 9.091 1.00 93.31 89 GLU A CA 1
ATOM 689 C C . GLU A 1 89 ? -2.263 1.995 7.990 1.00 93.31 89 GLU A C 1
ATOM 691 O O . GLU A 1 89 ? -1.757 2.055 6.868 1.00 93.31 89 GLU A O 1
ATOM 696 N N . ILE A 1 90 ? -3.269 1.159 8.264 1.00 93.62 90 ILE A N 1
ATOM 697 C CA . ILE A 1 90 ? -3.830 0.236 7.269 1.00 93.62 90 ILE A CA 1
ATOM 698 C C . ILE A 1 90 ? -4.347 1.004 6.053 1.00 93.62 90 ILE A C 1
ATOM 700 O O . ILE A 1 90 ? -4.074 0.624 4.914 1.00 93.62 90 ILE A O 1
ATOM 704 N N . LYS A 1 91 ? -5.084 2.096 6.272 1.00 93.44 91 LYS A N 1
ATOM 705 C CA . LYS A 1 91 ? -5.664 2.907 5.201 1.00 93.44 91 LYS A CA 1
ATOM 706 C C . LYS A 1 91 ? -4.592 3.428 4.255 1.00 93.44 91 LYS A C 1
ATOM 708 O O . LYS A 1 91 ? -4.786 3.358 3.040 1.00 93.44 91 LYS A O 1
ATOM 713 N N . LEU A 1 92 ? -3.481 3.921 4.799 1.00 94.75 92 LEU A N 1
ATOM 714 C CA . LEU A 1 92 ? -2.352 4.388 4.005 1.00 94.75 92 LEU A CA 1
ATOM 715 C C . LEU A 1 92 ? -1.718 3.245 3.207 1.00 94.75 92 LEU A C 1
ATOM 717 O O . LEU A 1 92 ? -1.496 3.393 2.007 1.00 94.75 92 LEU A O 1
ATOM 721 N N . VAL A 1 93 ? -1.458 2.098 3.843 1.00 95.19 93 VAL A N 1
ATOM 722 C CA . VAL A 1 93 ? -0.862 0.934 3.165 1.00 95.19 93 VAL A CA 1
ATOM 723 C C . VAL A 1 93 ? -1.754 0.477 2.006 1.00 95.19 93 VAL A C 1
ATOM 725 O O . VAL A 1 93 ? -1.253 0.252 0.906 1.00 95.19 93 VAL A O 1
ATOM 728 N N . VAL A 1 94 ? -3.076 0.429 2.204 1.00 93.69 94 VAL A N 1
ATOM 729 C CA . VAL A 1 94 ? -4.046 0.099 1.145 1.00 93.69 94 VAL A CA 1
ATOM 730 C C . VAL A 1 94 ? -4.034 1.135 0.019 1.00 93.69 94 VAL A C 1
ATOM 732 O O . VAL A 1 94 ? -4.085 0.762 -1.151 1.00 93.69 94 VAL A O 1
ATOM 735 N N . GLU A 1 95 ? -3.954 2.433 0.326 1.00 93.81 95 GLU A N 1
ATOM 736 C CA . GLU A 1 95 ? -3.851 3.477 -0.705 1.00 93.81 95 GLU A CA 1
ATOM 737 C C . GLU A 1 95 ? -2.597 3.304 -1.560 1.00 93.81 95 GLU A C 1
ATOM 739 O O . GLU A 1 95 ? -2.696 3.283 -2.788 1.00 93.81 95 GLU A O 1
ATOM 744 N N . VAL A 1 96 ? -1.435 3.115 -0.931 1.00 95.81 96 VAL A N 1
ATOM 745 C CA . VAL A 1 96 ? -0.174 2.902 -1.650 1.00 95.81 96 VAL A CA 1
ATOM 746 C C . VAL A 1 96 ? -0.225 1.618 -2.477 1.00 95.81 96 VAL A C 1
ATOM 748 O O . VAL A 1 96 ? 0.168 1.633 -3.645 1.00 95.81 96 VAL A O 1
ATOM 751 N N . ALA A 1 97 ? -0.764 0.529 -1.929 1.00 94.81 97 ALA A N 1
ATOM 752 C CA . ALA A 1 97 ? -0.894 -0.731 -2.650 1.00 94.81 97 ALA A CA 1
ATOM 753 C C . ALA A 1 97 ? -1.796 -0.600 -3.891 1.00 94.81 97 ALA A C 1
ATOM 755 O O . ALA A 1 97 ? -1.453 -1.096 -4.966 1.00 94.81 97 ALA A O 1
ATOM 756 N N . MET A 1 98 ? -2.901 0.148 -3.793 1.00 92.75 98 MET A N 1
ATOM 757 C CA . MET A 1 98 ? -3.767 0.441 -4.942 1.00 92.75 98 MET A CA 1
ATOM 758 C C . MET A 1 98 ? -3.105 1.341 -5.993 1.00 92.75 98 MET A C 1
ATOM 760 O O . MET A 1 98 ? -3.414 1.226 -7.178 1.00 92.75 98 MET A O 1
ATOM 764 N N . LEU A 1 99 ? -2.193 2.239 -5.602 1.00 94.88 99 LEU A N 1
ATOM 765 C CA . LEU A 1 99 ? -1.381 3.002 -6.559 1.00 94.88 99 LEU A CA 1
ATOM 766 C C . LEU A 1 99 ? -0.390 2.091 -7.297 1.00 94.88 99 LEU A C 1
ATOM 768 O O . LEU A 1 99 ? -0.218 2.222 -8.510 1.00 94.88 99 LEU A O 1
ATOM 772 N N . CYS A 1 100 ? 0.236 1.160 -6.577 1.00 96.44 100 CYS A N 1
ATOM 773 C CA . CYS A 1 100 ? 1.205 0.210 -7.120 1.00 96.44 100 CYS A CA 1
ATOM 774 C C . CYS A 1 100 ? 0.566 -0.792 -8.097 1.00 96.44 100 CYS A C 1
ATOM 776 O O . CYS A 1 100 ? 1.166 -1.127 -9.114 1.00 96.44 100 CYS A O 1
ATOM 778 N N . THR A 1 101 ? -0.680 -1.200 -7.846 1.00 93.94 101 THR A N 1
ATOM 779 C CA . THR A 1 101 ? -1.431 -2.170 -8.667 1.00 93.94 101 THR A CA 1
ATOM 780 C C . THR A 1 101 ? -2.231 -1.539 -9.810 1.00 93.94 101 THR A C 1
ATOM 782 O O . THR A 1 101 ? -3.066 -2.188 -10.433 1.00 93.94 101 THR A O 1
ATOM 785 N N . ARG A 1 102 ? -1.987 -0.269 -10.160 1.00 91.75 102 ARG A N 1
ATOM 786 C CA . ARG A 1 102 ? -2.676 0.368 -11.295 1.00 91.75 102 ARG A CA 1
ATOM 787 C C . ARG A 1 102 ? -2.422 -0.379 -12.604 1.00 91.75 102 ARG A C 1
ATOM 789 O O . ARG A 1 102 ? -1.292 -0.749 -12.933 1.00 91.75 102 ARG A O 1
ATOM 796 N N . SER A 1 103 ? -3.478 -0.528 -13.402 1.00 88.81 103 SER A N 1
ATOM 797 C CA . SER A 1 103 ? -3.419 -1.278 -14.660 1.00 88.81 103 SER A CA 1
ATOM 798 C C . SER A 1 103 ? -2.453 -0.650 -15.668 1.00 88.81 103 SER A C 1
ATOM 800 O O . SER A 1 103 ? -1.780 -1.370 -16.396 1.00 88.81 103 SER A O 1
ATOM 802 N N . ARG A 1 104 ? -2.334 0.685 -15.692 1.00 89.12 104 ARG A N 1
ATOM 803 C CA . ARG A 1 104 ? -1.386 1.392 -16.564 1.00 89.12 104 ARG A CA 1
ATOM 804 C C . ARG A 1 104 ? -0.020 1.529 -15.872 1.00 89.12 104 ARG A C 1
ATOM 806 O O . ARG A 1 104 ? 0.045 2.179 -14.829 1.00 89.12 104 ARG A O 1
ATOM 813 N N . PRO A 1 105 ? 1.073 1.007 -16.465 1.00 90.62 105 PRO A N 1
ATOM 814 C CA . PRO A 1 105 ? 2.441 1.138 -15.950 1.00 90.62 105 PRO A CA 1
ATOM 815 C C . PRO A 1 105 ? 2.864 2.571 -15.604 1.00 90.62 105 PRO A C 1
ATOM 817 O O . PRO A 1 105 ? 3.515 2.803 -14.592 1.00 90.62 105 PRO A O 1
ATOM 820 N N . SER A 1 106 ? 2.458 3.541 -16.431 1.00 91.31 106 SER A N 1
ATOM 821 C CA . SER A 1 106 ? 2.775 4.966 -16.269 1.00 91.31 106 SER A CA 1
ATOM 822 C C . SER A 1 106 ? 2.168 5.605 -15.026 1.00 91.31 106 SER A C 1
ATOM 824 O O . SER A 1 106 ? 2.648 6.643 -14.583 1.00 91.31 106 SER A O 1
ATOM 826 N N . ASP A 1 107 ? 1.101 5.012 -14.493 1.00 93.69 107 ASP A N 1
ATOM 827 C CA . ASP A 1 107 ? 0.343 5.588 -13.388 1.00 93.69 107 ASP A CA 1
ATOM 828 C C . ASP A 1 107 ? 0.816 5.031 -12.038 1.00 93.69 107 ASP A C 1
ATOM 830 O O . ASP A 1 107 ? 0.348 5.493 -10.991 1.00 93.69 107 ASP A O 1
ATOM 834 N N . ARG A 1 108 ? 1.715 4.036 -12.061 1.00 95.50 108 ARG A N 1
ATOM 835 C CA . ARG A 1 108 ? 2.340 3.448 -10.876 1.00 95.50 108 ARG A CA 1
ATOM 836 C C . ARG A 1 108 ? 3.460 4.368 -10.371 1.00 95.50 108 ARG A C 1
ATOM 838 O O . ARG A 1 108 ? 4.174 4.962 -11.181 1.00 95.50 108 ARG A O 1
ATOM 845 N N . PRO A 1 109 ? 3.645 4.494 -9.048 1.00 96.69 109 PRO A N 1
ATOM 846 C CA . PRO A 1 109 ? 4.779 5.223 -8.490 1.00 96.69 109 PRO A CA 1
ATOM 847 C C . PRO A 1 109 ? 6.106 4.508 -8.796 1.00 96.69 109 PRO A C 1
ATOM 849 O O . PRO A 1 109 ? 6.129 3.311 -9.081 1.00 96.69 109 PRO A O 1
ATOM 852 N N . SER A 1 110 ? 7.233 5.218 -8.682 1.00 95.88 110 SER A N 1
ATOM 853 C CA . SER A 1 110 ? 8.525 4.533 -8.547 1.00 95.88 110 SER A CA 1
ATOM 854 C C . SER A 1 110 ? 8.583 3.790 -7.209 1.00 95.88 110 SER A C 1
ATOM 856 O O . SER A 1 110 ? 7.917 4.193 -6.252 1.00 95.88 110 SER A O 1
ATOM 858 N N . MET A 1 111 ? 9.416 2.750 -7.111 1.00 96.31 111 MET A N 1
ATOM 859 C CA . MET A 1 111 ? 9.608 2.026 -5.847 1.00 96.31 111 MET A CA 1
ATOM 860 C C . MET A 1 111 ? 10.029 2.975 -4.711 1.00 96.31 111 MET A C 1
ATOM 862 O O . MET A 1 111 ? 9.463 2.937 -3.624 1.00 96.31 111 MET A O 1
ATOM 866 N N . GLU A 1 112 ? 10.950 3.902 -4.986 1.00 96.12 112 GLU A N 1
ATOM 867 C CA . GLU A 1 112 ? 11.356 4.942 -4.032 1.00 96.12 112 GLU A CA 1
ATOM 868 C C . GLU A 1 112 ? 10.172 5.802 -3.567 1.00 96.12 112 GLU A C 1
ATOM 870 O O . GLU A 1 112 ? 10.003 6.034 -2.371 1.00 96.12 112 GLU A O 1
ATOM 875 N N . SER A 1 113 ? 9.314 6.236 -4.495 1.00 95.88 113 SER A N 1
ATOM 876 C CA . SER A 1 113 ? 8.133 7.037 -4.160 1.00 95.88 113 SER A CA 1
ATOM 877 C C . SER A 1 113 ? 7.134 6.245 -3.316 1.00 95.88 113 SER A C 1
ATOM 879 O O . SER A 1 113 ? 6.579 6.791 -2.367 1.00 95.88 113 SER A O 1
ATOM 881 N N . ALA A 1 114 ? 6.921 4.960 -3.620 1.00 96.06 114 ALA A N 1
ATOM 882 C CA . ALA A 1 114 ? 6.048 4.090 -2.835 1.00 96.06 114 ALA A CA 1
ATOM 883 C C . ALA A 1 114 ? 6.557 3.941 -1.391 1.00 96.06 114 ALA A C 1
ATOM 885 O O . ALA A 1 114 ? 5.794 4.121 -0.443 1.00 96.06 114 ALA A O 1
ATOM 886 N N . LEU A 1 115 ? 7.859 3.698 -1.216 1.00 95.50 115 LEU A N 1
ATOM 887 C CA . LEU A 1 115 ? 8.488 3.617 0.105 1.00 95.50 115 LEU A CA 1
ATOM 888 C C . LEU A 1 115 ? 8.426 4.951 0.856 1.00 95.50 115 LEU A C 1
ATOM 890 O O . LEU A 1 115 ? 8.196 4.966 2.064 1.00 95.50 115 LEU A O 1
ATOM 894 N N . LYS A 1 116 ? 8.578 6.073 0.146 1.00 95.00 116 LYS A N 1
ATOM 895 C CA . LYS A 1 116 ? 8.434 7.406 0.732 1.00 95.00 116 LYS A CA 1
ATOM 896 C C . LYS A 1 116 ? 7.018 7.630 1.267 1.00 95.00 116 LYS A C 1
ATOM 898 O O . LYS A 1 116 ? 6.886 7.990 2.434 1.00 95.00 116 LYS A O 1
ATOM 903 N N . LEU A 1 117 ? 5.984 7.330 0.477 1.00 94.31 117 LEU A N 1
ATOM 904 C CA . LEU A 1 117 ? 4.582 7.426 0.907 1.00 94.31 117 LEU A CA 1
ATOM 905 C C . LEU A 1 117 ? 4.310 6.577 2.158 1.00 94.31 117 LEU A C 1
ATOM 907 O O . LEU A 1 117 ? 3.640 7.030 3.078 1.00 94.31 117 LEU A O 1
ATOM 911 N N . LEU A 1 118 ? 4.888 5.375 2.231 1.00 93.62 118 LEU A N 1
ATOM 912 C CA . LEU A 1 118 ? 4.783 4.497 3.405 1.00 93.62 118 LEU A CA 1
ATOM 913 C C . LEU A 1 118 ? 5.575 4.993 4.621 1.00 93.62 118 LEU A C 1
ATOM 915 O O . LEU A 1 118 ? 5.306 4.574 5.743 1.00 93.62 118 LEU A O 1
ATOM 919 N N . SER A 1 119 ? 6.575 5.849 4.418 1.00 88.44 119 SER A N 1
ATOM 920 C CA . SER A 1 119 ? 7.395 6.406 5.496 1.00 88.44 119 SER A CA 1
ATOM 921 C C . SER A 1 119 ? 6.809 7.682 6.105 1.00 88.44 119 SER A C 1
ATOM 923 O O . SER A 1 119 ? 7.090 7.986 7.265 1.00 88.44 119 SER A O 1
ATOM 925 N N . GLU A 1 120 ? 5.978 8.412 5.356 1.00 76.50 120 GLU A N 1
ATOM 926 C CA . GLU A 1 120 ? 5.384 9.685 5.784 1.00 76.50 120 GLU A CA 1
ATOM 927 C C . GLU A 1 120 ? 4.398 9.509 6.956 1.00 76.50 120 GLU A C 1
ATOM 929 O O . GLU A 1 120 ? 4.305 10.387 7.815 1.00 76.50 120 GLU A O 1
ATOM 934 N N . SER A 1 121 ? 3.774 8.336 7.107 1.00 63.59 121 SER A N 1
ATOM 935 C CA . SER A 1 121 ? 3.008 7.949 8.309 1.00 63.59 121 SER A CA 1
ATOM 936 C C . SER A 1 121 ? 3.859 7.847 9.573 1.00 63.59 121 SER A C 1
ATOM 938 O O . SER A 1 121 ? 3.375 8.110 10.673 1.00 63.59 121 SER A O 1
ATOM 940 N N . LYS A 1 122 ? 5.148 7.512 9.448 1.00 55.69 122 LYS A N 1
ATOM 941 C CA . LYS A 1 122 ? 6.034 7.279 10.598 1.00 55.69 122 LYS A CA 1
ATOM 942 C C . LYS A 1 122 ? 6.436 8.569 11.316 1.00 55.69 122 LYS A C 1
ATOM 944 O O . LYS A 1 122 ? 6.871 8.516 12.467 1.00 55.69 122 LYS A O 1
ATOM 949 N N . ILE A 1 123 ? 6.280 9.725 10.667 1.00 52.00 123 ILE A N 1
ATOM 950 C CA . ILE A 1 123 ? 6.592 11.035 11.260 1.00 52.00 123 ILE A CA 1
ATOM 951 C C . ILE A 1 123 ? 5.580 11.391 12.365 1.00 52.00 123 ILE A C 1
ATOM 953 O O . ILE A 1 123 ? 5.950 12.036 13.343 1.00 52.00 123 ILE A O 1
ATOM 957 N N . GLN A 1 124 ? 4.345 10.887 12.292 1.00 45.84 124 GLN A N 1
ATOM 958 C CA . GLN A 1 124 ? 3.331 11.108 13.333 1.00 45.84 124 GLN A CA 1
ATOM 959 C C . GLN A 1 124 ? 3.643 10.345 14.634 1.00 45.84 124 GLN A C 1
ATOM 961 O O . GLN A 1 124 ? 3.293 10.806 15.717 1.00 45.84 124 GLN A O 1
ATOM 966 N N . MET A 1 125 ? 4.376 9.227 14.560 1.00 47.22 125 MET A N 1
ATOM 967 C CA . MET A 1 125 ? 4.700 8.389 15.726 1.00 47.22 125 MET A CA 1
ATOM 968 C C . MET A 1 125 ? 5.953 8.851 16.497 1.00 47.22 125 MET A C 1
ATOM 970 O O . MET A 1 125 ? 6.341 8.228 17.483 1.00 47.22 125 MET A O 1
ATOM 974 N N . LYS A 1 126 ? 6.596 9.951 16.070 1.00 44.34 126 LYS A N 1
ATOM 975 C CA . LYS A 1 126 ? 7.812 10.512 16.694 1.00 44.34 126 LYS A CA 1
ATOM 976 C C . LYS A 1 126 ? 7.636 11.893 17.341 1.00 44.34 126 LYS A C 1
ATOM 978 O O . LYS A 1 126 ? 8.621 12.455 17.806 1.00 44.34 126 LYS A O 1
ATOM 983 N N . ASN A 1 127 ? 6.408 12.406 17.442 1.00 41.03 127 ASN A N 1
ATOM 984 C CA . ASN A 1 127 ? 6.112 13.689 18.101 1.00 41.03 127 ASN A CA 1
ATOM 985 C C . ASN A 1 127 ? 5.684 13.538 19.575 1.00 41.03 127 ASN A C 1
ATOM 987 O O . ASN A 1 127 ? 4.937 14.358 20.099 1.00 41.03 127 ASN A O 1
ATOM 991 N N . ASN A 1 128 ? 6.168 12.497 20.250 1.00 43.22 128 ASN A N 1
ATOM 992 C CA . ASN A 1 128 ? 6.178 12.404 21.706 1.00 43.22 128 ASN A CA 1
ATOM 993 C C . ASN A 1 128 ? 7.462 13.105 22.199 1.00 43.22 128 ASN A C 1
ATOM 995 O O . ASN A 1 128 ? 8.546 12.544 22.017 1.00 43.22 128 ASN A O 1
ATOM 999 N N . PRO A 1 129 ? 7.396 14.312 22.793 1.00 45.75 129 PRO A N 1
ATOM 1000 C CA . PRO A 1 129 ? 8.452 14.751 23.684 1.00 45.75 129 PRO A CA 1
ATOM 1001 C C . PRO A 1 129 ? 8.363 13.904 24.957 1.00 45.75 129 PRO A C 1
ATOM 1003 O O . PRO A 1 129 ? 7.460 14.097 25.772 1.00 45.75 129 PRO A O 1
ATOM 1006 N N . THR A 1 130 ? 9.308 12.977 25.127 1.00 37.25 130 THR A N 1
ATOM 1007 C CA . THR A 1 130 ? 9.556 12.314 26.407 1.00 37.25 130 THR A CA 1
ATOM 1008 C C . THR A 1 130 ? 9.912 13.401 27.419 1.00 37.25 130 THR A C 1
ATOM 1010 O O . THR A 1 130 ? 11.046 13.873 27.476 1.00 37.25 130 THR A O 1
ATOM 1013 N N . PHE A 1 131 ? 8.919 13.852 28.179 1.00 49.66 131 PHE A N 1
ATOM 1014 C CA . PHE A 1 131 ? 9.123 14.573 29.422 1.00 49.66 131 PHE A CA 1
ATOM 1015 C C . PHE A 1 131 ? 9.396 13.523 30.496 1.00 49.66 131 PHE A C 1
ATOM 1017 O O . PHE A 1 131 ? 8.471 12.922 31.028 1.00 49.66 131 PHE A O 1
ATOM 1024 N N . GLU A 1 132 ? 10.673 13.293 30.789 1.00 42.88 132 GLU A N 1
ATOM 1025 C CA . GLU A 1 132 ? 11.100 12.631 32.018 1.00 42.88 132 GLU A CA 1
ATOM 1026 C C . GLU A 1 132 ? 12.224 13.447 32.657 1.00 42.88 132 GLU A C 1
ATOM 1028 O O . GLU A 1 132 ? 13.360 13.470 32.188 1.00 42.88 132 GLU A O 1
ATOM 1033 N N . ALA A 1 133 ? 11.872 14.130 33.742 1.00 36.53 133 ALA A N 1
ATOM 1034 C CA . ALA A 1 133 ? 12.666 14.154 34.961 1.00 36.53 133 ALA A CA 1
ATOM 1035 C C . ALA A 1 133 ? 11.709 14.485 36.112 1.00 36.53 133 ALA A C 1
ATOM 1037 O O . ALA A 1 133 ? 11.454 15.648 36.430 1.00 36.53 133 ALA A O 1
ATOM 1038 N N . GLU A 1 134 ? 11.146 13.432 36.698 1.00 37.28 134 GLU A N 1
ATOM 1039 C CA . GLU A 1 134 ? 10.510 13.474 38.007 1.00 37.28 134 GLU A CA 1
ATOM 1040 C C . GLU A 1 134 ? 11.553 13.915 39.046 1.00 37.28 134 GLU A C 1
ATOM 1042 O O . GLU A 1 134 ? 12.545 13.233 39.301 1.00 37.28 134 GLU A O 1
ATOM 1047 N N . GLY A 1 135 ? 11.342 15.096 39.623 1.00 39.56 135 GLY A N 1
ATOM 1048 C CA . GLY A 1 135 ? 11.960 15.528 40.870 1.00 39.56 135 GLY A CA 1
ATOM 1049 C C . GLY A 1 135 ? 10.921 15.422 41.978 1.00 39.56 135 GLY A C 1
ATOM 1050 O O . GLY A 1 135 ? 10.320 16.425 42.351 1.00 39.56 135 GLY A O 1
ATOM 1051 N N . GLU A 1 136 ? 10.679 14.205 42.461 1.00 37.97 136 GLU A N 1
ATOM 1052 C CA . GLU A 1 136 ? 9.787 13.929 43.590 1.00 37.97 136 GLU A CA 1
ATOM 1053 C C . GLU A 1 136 ? 10.411 14.449 44.896 1.00 37.97 136 GLU A C 1
ATOM 1055 O O . GLU A 1 136 ? 11.398 13.914 45.405 1.00 37.97 136 GLU A O 1
ATOM 1060 N N . GLY A 1 137 ? 9.828 15.516 45.445 1.00 41.19 137 GLY A N 1
ATOM 1061 C CA . GLY A 1 137 ? 10.048 15.967 46.815 1.00 41.19 137 GLY A CA 1
ATOM 1062 C C . GLY A 1 137 ? 8.805 15.692 47.659 1.00 41.19 137 GLY A C 1
ATOM 1063 O O . GLY A 1 137 ? 7.795 16.366 47.490 1.00 41.19 137 GLY A O 1
ATOM 1064 N N . LEU A 1 138 ? 8.895 14.754 48.606 1.00 36.72 138 LEU A N 1
ATOM 1065 C CA . LEU A 1 138 ? 7.898 14.527 49.667 1.00 36.72 138 LEU A CA 1
ATOM 1066 C C . LEU A 1 138 ? 8.576 14.588 51.063 1.00 36.72 138 LEU A C 1
ATOM 1068 O O . LEU A 1 138 ? 9.798 14.452 51.154 1.00 36.72 138 LEU A O 1
ATOM 1072 N N . PRO A 1 139 ? 7.830 14.849 52.161 1.00 46.28 139 PRO A N 1
ATOM 1073 C CA . PRO A 1 139 ? 8.275 15.560 53.355 1.00 46.28 139 PRO A CA 1
ATOM 1074 C C . PRO A 1 139 ? 8.696 14.595 54.484 1.00 46.28 139 PRO A C 1
ATOM 1076 O O . PRO A 1 139 ? 8.529 13.378 54.370 1.00 46.28 139 PRO A O 1
ATOM 1079 N N . PRO A 1 140 ? 9.227 15.111 55.610 1.00 46.38 140 PRO A N 1
ATOM 1080 C CA . PRO A 1 140 ? 9.804 14.278 56.658 1.00 46.38 140 PRO A CA 1
ATOM 1081 C C . PRO A 1 140 ? 8.729 13.618 57.534 1.00 46.38 140 PRO A C 1
ATOM 1083 O O . PRO A 1 140 ? 7.998 14.297 58.253 1.00 46.38 140 PRO A O 1
ATOM 1086 N N . HIS A 1 141 ? 8.702 12.284 57.558 1.00 42.41 141 HIS A N 1
ATOM 1087 C CA . HIS A 1 141 ? 8.058 11.510 58.620 1.00 42.41 141 HIS A CA 1
ATOM 1088 C C . HIS A 1 141 ? 9.129 10.882 59.515 1.00 42.41 141 HIS A C 1
ATOM 1090 O O . HIS A 1 141 ? 9.927 10.054 59.083 1.00 42.41 141 HIS A O 1
ATOM 1096 N N . GLY A 1 142 ? 9.164 11.330 60.772 1.00 47.38 142 GLY A N 1
ATOM 1097 C CA . GLY A 1 142 ? 10.077 10.837 61.794 1.00 47.38 142 GLY A CA 1
ATOM 1098 C C . GLY A 1 142 ? 9.769 9.397 62.194 1.00 47.38 142 GLY A C 1
ATOM 1099 O O . GLY A 1 142 ? 8.622 9.043 62.459 1.00 47.38 142 GLY A O 1
ATOM 1100 N N . THR A 1 143 ? 10.813 8.582 62.294 1.00 44.72 143 THR A N 1
ATOM 1101 C CA . THR A 1 143 ? 10.754 7.243 62.882 1.00 44.72 143 THR A CA 1
ATOM 1102 C C . THR A 1 143 ? 11.703 7.174 64.070 1.00 44.72 143 THR A C 1
ATOM 1104 O O . THR A 1 143 ? 12.918 7.322 63.936 1.00 44.72 143 THR A O 1
ATOM 1107 N N . THR A 1 144 ? 11.115 6.973 65.245 1.00 45.66 144 THR A N 1
ATOM 1108 C CA . THR A 1 144 ? 11.773 6.758 66.533 1.00 45.66 144 THR A CA 1
ATOM 1109 C C . THR A 1 144 ? 12.776 5.606 66.460 1.00 45.66 144 THR A C 1
ATOM 1111 O O . THR A 1 144 ? 12.440 4.492 66.063 1.00 45.66 144 THR A O 1
ATOM 1114 N N . ARG A 1 145 ? 14.015 5.877 66.879 1.00 41.25 145 ARG A N 1
ATOM 1115 C CA . ARG A 1 145 ? 15.091 4.896 67.056 1.00 41.25 145 ARG A CA 1
ATOM 1116 C C . ARG A 1 145 ? 14.778 4.018 68.272 1.00 41.25 145 ARG A C 1
ATOM 1118 O O . ARG A 1 145 ? 14.776 4.520 69.390 1.00 41.25 145 ARG A O 1
ATOM 1125 N N . VAL A 1 146 ? 14.540 2.724 68.064 1.00 49.94 146 VAL A N 1
ATOM 1126 C CA . VAL A 1 146 ? 14.553 1.719 69.139 1.00 49.94 146 VAL A CA 1
ATOM 1127 C C . VAL A 1 146 ? 15.927 1.049 69.122 1.00 49.94 146 VAL A C 1
ATOM 1129 O O . VAL A 1 146 ? 16.344 0.501 68.105 1.00 49.94 146 VAL A O 1
ATOM 1132 N N . GLU A 1 147 ? 16.661 1.175 70.225 1.00 56.38 147 GLU A N 1
ATOM 1133 C CA . GLU A 1 147 ? 17.983 0.572 70.436 1.00 56.38 147 GLU A CA 1
ATOM 1134 C C . GLU A 1 147 ? 17.871 -0.954 70.642 1.00 56.38 147 GLU A C 1
ATOM 1136 O O . GLU A 1 147 ? 16.943 -1.400 71.322 1.00 56.38 147 GLU A O 1
ATOM 1141 N N . PRO A 1 148 ? 18.793 -1.775 70.105 1.00 62.59 148 PRO A 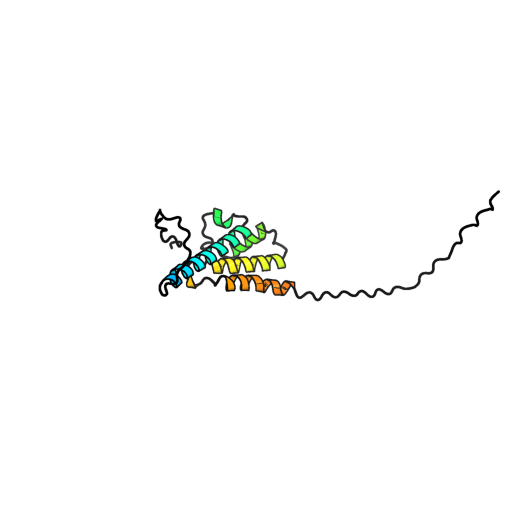N 1
ATOM 1142 C CA . PRO A 1 148 ? 18.856 -3.197 70.441 1.00 62.59 148 PRO A CA 1
ATOM 1143 C C . PRO A 1 148 ? 19.495 -3.421 71.829 1.00 62.59 148 PRO A C 1
ATOM 1145 O O . PRO A 1 148 ? 20.400 -2.676 72.210 1.00 62.59 148 PRO A O 1
ATOM 1148 N N . PRO A 1 149 ? 19.077 -4.448 72.596 1.00 60.94 149 PRO A N 1
ATOM 1149 C CA . PRO A 1 149 ? 19.656 -4.734 73.907 1.00 60.94 149 PRO A CA 1
ATOM 1150 C C . PRO A 1 149 ? 21.082 -5.304 73.808 1.00 60.94 149 PRO A C 1
ATOM 1152 O O . PRO A 1 149 ? 21.398 -6.096 72.921 1.00 60.94 149 PRO A O 1
ATOM 1155 N N . ALA A 1 150 ? 21.929 -4.906 74.761 1.00 67.69 150 ALA A N 1
ATOM 1156 C CA . ALA A 1 150 ? 23.331 -5.300 74.877 1.00 67.69 150 ALA A CA 1
ATOM 1157 C C . ALA A 1 150 ? 23.517 -6.795 75.205 1.00 67.69 150 ALA A C 1
ATOM 1159 O O . ALA A 1 150 ? 22.861 -7.343 76.093 1.00 67.69 150 ALA A O 1
ATOM 1160 N N . SER A 1 151 ? 24.459 -7.439 74.515 1.00 70.31 151 SER A N 1
ATOM 1161 C CA . SER A 1 151 ? 24.885 -8.825 74.746 1.00 70.31 151 SER A CA 1
ATOM 1162 C C . SER A 1 151 ? 25.653 -8.978 76.073 1.00 70.31 151 SER A C 1
ATOM 1164 O O . SER A 1 151 ? 26.493 -8.126 76.376 1.00 70.31 151 SER A O 1
ATOM 1166 N N . PRO A 1 152 ? 25.447 -10.055 76.857 1.00 69.69 152 PRO A N 1
ATOM 1167 C CA . PRO A 1 152 ? 26.241 -10.318 78.058 1.00 69.69 152 PRO A CA 1
ATOM 1168 C C . PRO A 1 152 ? 27.645 -10.877 77.730 1.00 69.69 152 PRO A C 1
ATOM 1170 O O . PRO A 1 152 ? 27.849 -11.433 76.648 1.00 69.69 152 PRO A O 1
ATOM 1173 N N . PRO A 1 153 ? 28.624 -10.733 78.649 1.00 60.03 153 PRO A N 1
ATOM 1174 C CA . PRO A 1 153 ? 30.030 -11.027 78.384 1.00 60.03 153 PRO A CA 1
ATOM 1175 C C . PRO A 1 153 ? 30.354 -12.526 78.423 1.00 60.03 153 PRO A C 1
ATOM 1177 O O . PRO A 1 153 ? 29.787 -13.289 79.206 1.00 60.03 153 PRO A O 1
ATOM 1180 N N . CYS A 1 154 ? 31.312 -12.919 77.584 1.00 48.06 154 CYS A N 1
ATOM 1181 C CA . CYS A 1 154 ? 31.826 -14.279 77.448 1.00 48.06 154 CYS A CA 1
ATOM 1182 C C . CYS A 1 154 ? 32.506 -14.785 78.733 1.00 48.06 154 CYS A C 1
ATOM 1184 O O . CYS A 1 154 ? 33.251 -14.040 79.375 1.00 48.06 154 CYS A O 1
ATOM 1186 N N . ARG A 1 155 ? 32.312 -16.070 79.053 1.00 52.84 155 ARG A N 1
ATOM 1187 C CA . ARG A 1 155 ? 33.104 -16.829 80.029 1.00 52.84 155 ARG A CA 1
ATOM 1188 C C . ARG A 1 155 ? 33.595 -18.123 79.397 1.00 52.84 155 ARG A C 1
ATOM 1190 O O . ARG A 1 155 ? 32.837 -18.671 78.568 1.00 52.84 155 ARG A O 1
#

Secondary structure (DSSP, 8-state):
---S--------------------SSHHHHHHHHHHHHHHHHHHHHHHHHTTTHHHHT-S-GGGS-HHHHHHHHHHHTT-TT-HHHHHHHHHHHHHHHHHT-SSGGGSPPHHHHHHHHHHGGGGGG-------------------PPPPPPPPP-

pLDDT: mean 70.3, std 22.52, range [31.31, 96.94]

Organism: Malus baccata (NCBI:txid106549)